Protein AF-A0A0G3H142-F1 (afdb_monomer)

Solvent-accessible surface area (backbone atoms only — not comparable to full-atom values): 9749 Å² total; per-residue (Å²): 135,82,91,84,89,81,92,88,82,90,83,86,80,77,88,80,78,84,86,76,87,74,94,77,82,82,79,87,80,81,78,83,74,93,66,77,82,70,88,77,85,69,77,52,71,67,57,43,51,30,54,73,73,66,70,48,54,71,72,56,42,36,54,49,53,58,46,43,77,77,31,69,67,58,41,51,51,44,53,50,52,50,51,51,52,49,53,52,50,62,68,51,55,83,74,68,78,78,58,69,68,58,52,52,50,58,54,46,52,71,71,66,53,70,83,67,78,50,82,78,60,74,66,63,71,66,89,43,74,64,51,48,51,52,52,50,54,52,49,54,51,52,59,65,74,69,92

pLDDT: mean 73.55, std 19.6, range [39.25, 97.5]

Organism: NCBI:txid571915

Foldseek 3Di:
DDDDDDDDDDDDDDDDDPDDPDPDDDDPPPDDDPDDPPPPDEDDLVLLVCLLVVNDDLVSVVVNVVRVVVDVVSVVSNVVVNVVVVVVCVVCVVPDDDDVVVVVVVVVVVVPDDPDQPPVNVPPDPPDPVVVVVVVVVVVVVVSSPD

Sequence (147 aa):
MTDHSSIDPMGGNRRVQPAGRNITAFIQISATTNRVFASTDHLHPEAVAAFVDNELSDIATHRAQVHLVHCPECRQEVERQRRAAELLRKSCAAEVKVAPEFMQRLMGIAHSCPDGPCAEESFRQPETFLDKIDLIARAVRRGHHGK

Radius of gyration: 32.89 Å; Cα contacts (8 Å, |Δi|>4): 31; chains: 1; bounding box: 72×111×41 Å

Secondary structure (DSSP, 8-state):
--------------------------------------TTS---HHHHHHHHHT-S-HHHHHHHHHHHHH-HHHHHHHHHHHHHHHHHHHHHTTT-PPPHHHHHHHHHHHHHS--PPPTTGGG---SSHHHHHHHHHHHHHHHHH--

Nearest PDB structures (foldseek):
  8z6g-assembly3_E  TM=5.403E-01  e=1.810E+00  Pseudomonas aeruginosa

Mean predicted aligned error: 19.17 Å

Structure (mmCIF, N/CA/C/O backbone):
data_AF-A0A0G3H142-F1
#
_entry.id   AF-A0A0G3H142-F1
#
loop_
_atom_site.group_PDB
_atom_site.id
_atom_site.type_symbol
_atom_site.label_atom_id
_atom_site.label_alt_id
_atom_site.label_comp_id
_atom_site.label_asym_id
_atom_site.label_entity_id
_atom_site.label_seq_id
_atom_site.pdbx_PDB_ins_code
_atom_site.Cartn_x
_atom_site.Cartn_y
_atom_site.Cartn_z
_atom_site.occupancy
_atom_site.B_iso_or_equiv
_atom_site.auth_seq_id
_atom_site.auth_comp_id
_atom_site.auth_asym_id
_atom_site.auth_atom_id
_atom_site.pdbx_PDB_model_num
ATOM 1 N N . MET A 1 1 ? -51.438 -76.298 11.328 1.00 39.84 1 MET A N 1
ATOM 2 C CA . MET A 1 1 ? -50.644 -77.245 12.134 1.00 39.84 1 MET A CA 1
ATOM 3 C C . MET A 1 1 ? -49.446 -76.474 12.675 1.00 39.84 1 MET A C 1
ATOM 5 O O . MET A 1 1 ? -48.647 -76.046 11.857 1.00 39.84 1 MET A O 1
ATOM 9 N N . THR A 1 2 ? -49.446 -76.241 14.000 1.00 43.94 2 THR A N 1
ATOM 10 C CA . THR A 1 2 ? -48.325 -75.888 14.919 1.00 43.94 2 THR A CA 1
ATOM 11 C C . THR A 1 2 ? -47.464 -74.659 14.566 1.00 43.94 2 THR A C 1
ATOM 13 O O . THR A 1 2 ? -46.717 -74.700 13.598 1.00 43.94 2 THR A O 1
ATOM 16 N N . ASP A 1 3 ? -47.621 -73.490 15.201 1.00 40.69 3 ASP A N 1
ATOM 17 C CA . ASP A 1 3 ? -47.155 -73.074 16.554 1.00 40.69 3 ASP A CA 1
ATOM 18 C C . ASP A 1 3 ? -45.688 -73.414 16.899 1.00 40.69 3 ASP A C 1
ATOM 20 O O . ASP A 1 3 ? -45.355 -74.588 17.036 1.00 40.69 3 ASP A O 1
ATOM 24 N N . HIS A 1 4 ? -44.835 -72.380 17.058 1.00 51.78 4 HIS A N 1
ATOM 25 C CA . HIS A 1 4 ? -44.123 -72.025 18.310 1.00 51.78 4 HIS A CA 1
ATOM 26 C C . HIS A 1 4 ? -43.078 -70.884 18.140 1.00 51.78 4 HIS A C 1
ATOM 28 O O . HIS A 1 4 ? -42.003 -71.056 17.576 1.00 51.78 4 HIS A O 1
ATOM 34 N N . SER A 1 5 ? -43.456 -69.705 18.648 1.00 48.06 5 SER A N 1
ATOM 35 C CA . SER A 1 5 ? -42.742 -68.757 19.542 1.00 48.06 5 SER A CA 1
ATOM 36 C C . SER A 1 5 ? -41.277 -68.978 19.994 1.00 48.06 5 SER A C 1
ATOM 38 O O . SER A 1 5 ? -40.941 -70.080 20.422 1.00 48.06 5 SER A O 1
ATOM 40 N N . SER A 1 6 ? -40.504 -67.865 20.058 1.00 46.53 6 SER A N 1
ATOM 41 C CA . SER A 1 6 ? -39.664 -67.338 21.192 1.00 46.53 6 SER A CA 1
ATOM 42 C C . SER A 1 6 ? -38.469 -66.494 20.661 1.00 46.53 6 SER A C 1
ATOM 44 O O . SER A 1 6 ? -37.696 -67.016 19.869 1.00 46.53 6 SER A O 1
ATOM 46 N N . ILE A 1 7 ? -38.325 -65.163 20.860 1.00 47.66 7 ILE A N 1
ATOM 47 C CA . ILE A 1 7 ? -38.031 -64.369 22.094 1.00 47.66 7 ILE A CA 1
ATOM 48 C C . ILE A 1 7 ? -36.731 -64.898 22.748 1.00 47.66 7 ILE A C 1
ATOM 50 O O . ILE A 1 7 ? -36.736 -66.046 23.175 1.00 47.66 7 ILE A O 1
ATOM 54 N N . ASP A 1 8 ? -35.548 -64.251 22.766 1.00 49.50 8 ASP A N 1
ATOM 55 C CA . ASP A 1 8 ? -35.076 -62.912 23.228 1.00 49.50 8 ASP A CA 1
ATOM 56 C C . ASP A 1 8 ? -33.509 -62.852 23.013 1.00 49.50 8 ASP A C 1
ATOM 58 O O . ASP A 1 8 ? -32.972 -63.821 22.475 1.00 49.50 8 ASP A O 1
ATOM 62 N N . PRO A 1 9 ? -32.667 -61.925 23.554 1.00 49.31 9 PRO A N 1
ATOM 63 C CA . PRO A 1 9 ? -32.680 -60.454 23.571 1.00 49.31 9 PRO A CA 1
ATOM 64 C C . PRO A 1 9 ? -31.270 -59.791 23.334 1.00 49.31 9 PRO A C 1
ATOM 66 O O . PRO A 1 9 ? -30.230 -60.440 23.316 1.00 49.31 9 PRO A O 1
ATOM 69 N N . MET A 1 10 ? -31.255 -58.452 23.230 1.00 39.25 10 MET A N 1
ATOM 70 C CA . MET A 1 10 ? -30.226 -57.473 23.678 1.00 39.25 10 MET A CA 1
ATOM 71 C C . MET A 1 10 ? -28.721 -57.652 23.353 1.00 39.25 10 MET A C 1
ATOM 73 O O . MET A 1 10 ? -28.011 -58.457 23.945 1.00 39.25 10 MET A O 1
ATOM 77 N N . GLY A 1 11 ? -28.176 -56.692 22.593 1.00 40.62 11 GLY A N 1
ATOM 78 C CA . GLY A 1 11 ? -26.730 -56.456 22.498 1.00 40.62 11 GLY A CA 1
ATOM 79 C C . GLY A 1 11 ? -26.378 -55.166 21.757 1.00 40.62 11 GLY A C 1
ATOM 80 O O . GLY A 1 11 ? -25.935 -55.198 20.615 1.00 40.62 11 GLY A O 1
ATOM 81 N N . GLY A 1 12 ? -26.614 -54.012 22.386 1.00 44.78 12 GLY A N 1
ATOM 82 C CA . GLY A 1 12 ? -26.217 -52.715 21.841 1.00 44.78 12 GLY A CA 1
ATOM 83 C C . GLY A 1 12 ? -24.700 -52.516 21.823 1.00 44.78 12 GLY A C 1
ATOM 84 O O . GLY A 1 12 ? -24.004 -52.935 22.743 1.00 44.78 12 GLY A O 1
ATOM 85 N N . ASN A 1 13 ? -24.187 -51.770 20.839 1.00 50.91 13 ASN A N 1
ATOM 86 C CA . ASN A 1 13 ? -22.959 -51.014 21.066 1.00 50.91 13 ASN A CA 1
ATOM 87 C C . ASN A 1 13 ? -22.915 -49.695 20.284 1.00 50.91 13 ASN A C 1
ATOM 89 O O . ASN A 1 13 ? -22.637 -49.633 19.092 1.00 50.91 13 ASN A O 1
ATOM 93 N N . ARG A 1 14 ? -23.252 -48.645 21.037 1.00 49.41 14 ARG A N 1
ATOM 94 C CA . ARG A 1 14 ? -22.656 -47.306 21.063 1.00 49.41 14 ARG A CA 1
ATOM 95 C C . ARG A 1 14 ? -22.002 -46.800 19.772 1.00 49.41 14 ARG A C 1
ATOM 97 O O . ARG A 1 14 ? -20.834 -47.042 19.489 1.00 49.41 14 ARG A O 1
ATOM 104 N N . ARG A 1 15 ? -22.739 -45.888 19.130 1.00 47.66 15 ARG A N 1
ATOM 105 C CA . ARG A 1 15 ? -22.187 -44.695 18.474 1.00 47.66 15 ARG A CA 1
ATOM 106 C C . ARG A 1 15 ? -21.177 -44.026 19.410 1.00 47.66 15 ARG A C 1
ATOM 108 O O . ARG A 1 15 ? -21.569 -43.452 20.424 1.00 47.66 15 ARG A O 1
ATOM 115 N N . VAL A 1 16 ? -19.904 -44.059 19.041 1.00 52.09 16 VAL A N 1
ATOM 116 C CA . VAL A 1 16 ? -18.895 -43.166 19.610 1.00 52.09 16 VAL A CA 1
ATOM 117 C C . VAL A 1 16 ? -18.790 -41.962 18.682 1.00 52.09 16 VAL A C 1
ATOM 119 O O . VAL A 1 16 ? -18.289 -42.052 17.566 1.00 52.09 16 VAL A O 1
ATOM 122 N N . GLN A 1 17 ? -19.334 -40.840 19.145 1.00 56.56 17 GLN A N 1
ATOM 123 C CA . GLN A 1 17 ? -19.008 -39.511 18.639 1.00 56.56 17 GLN A CA 1
ATOM 124 C C . GLN A 1 17 ? -17.674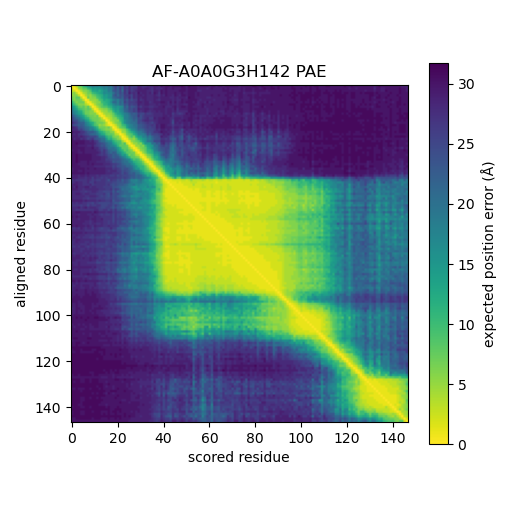 -39.089 19.267 1.00 56.56 17 GLN A C 1
ATOM 126 O O . GLN A 1 17 ? -17.560 -39.169 20.490 1.00 56.56 17 GLN A O 1
ATOM 131 N N . PRO A 1 18 ? -16.715 -38.540 18.511 1.00 47.66 18 PRO A N 1
ATOM 132 C CA . PRO A 1 18 ? -15.783 -37.585 19.078 1.00 47.66 18 PRO A CA 1
ATOM 133 C C . PRO A 1 18 ? -16.320 -36.173 18.830 1.00 47.66 18 PRO A C 1
ATOM 135 O O . PRO A 1 18 ? -16.168 -35.584 17.760 1.00 47.66 18 PRO A O 1
ATOM 138 N N . ALA A 1 19 ? -16.979 -35.649 19.864 1.00 48.94 19 ALA A N 1
ATOM 139 C CA . ALA A 1 19 ? -17.078 -34.221 20.103 1.00 48.94 19 ALA A CA 1
ATOM 140 C C . ALA A 1 19 ? -15.662 -33.669 20.328 1.00 48.94 19 ALA A C 1
ATOM 142 O O . ALA A 1 19 ? -14.904 -34.211 21.130 1.00 48.94 19 ALA A O 1
ATOM 143 N N . GLY A 1 20 ? -15.304 -32.607 19.609 1.00 45.84 20 GLY A N 1
ATOM 144 C CA . GLY A 1 20 ? -13.992 -31.979 19.755 1.00 45.84 20 GLY A CA 1
ATOM 145 C C . GLY A 1 20 ? -13.593 -31.120 18.564 1.00 45.84 20 GLY A C 1
ATOM 146 O O . GLY A 1 20 ? -12.507 -31.289 18.023 1.00 45.84 20 GLY A O 1
ATOM 147 N N . ARG A 1 21 ? -14.459 -30.200 18.119 1.00 49.72 21 ARG A N 1
ATOM 148 C CA . ARG A 1 21 ? -14.017 -29.122 17.222 1.00 49.72 21 ARG A CA 1
ATOM 149 C C . ARG A 1 21 ? -13.279 -28.092 18.069 1.00 49.72 21 ARG A C 1
ATOM 151 O O . ARG A 1 21 ? -13.892 -27.186 18.621 1.00 49.72 21 ARG A O 1
ATOM 158 N N . ASN A 1 22 ? -11.977 -28.303 18.228 1.00 46.00 22 ASN A N 1
ATOM 159 C CA . ASN A 1 22 ? -11.100 -27.364 18.904 1.00 46.00 22 ASN A CA 1
ATOM 160 C C . ASN A 1 22 ? -10.949 -26.100 18.038 1.00 46.00 22 ASN A C 1
ATOM 162 O O . ASN A 1 22 ? -10.530 -26.169 16.883 1.00 46.00 22 ASN A O 1
ATOM 166 N N . ILE A 1 23 ? -11.350 -24.957 18.591 1.00 53.28 23 ILE A N 1
ATOM 167 C CA . ILE A 1 23 ? -11.309 -23.632 17.966 1.00 53.28 23 ILE A CA 1
ATOM 168 C C . ILE A 1 23 ? -9.908 -23.051 18.198 1.00 53.28 23 ILE A C 1
ATOM 170 O O . ILE A 1 23 ? -9.733 -22.114 18.964 1.00 53.28 23 ILE A O 1
ATOM 174 N N . THR A 1 24 ? -8.884 -23.650 17.591 1.00 44.31 24 THR A N 1
ATOM 175 C CA . THR A 1 24 ? -7.514 -23.103 17.559 1.00 44.31 24 THR A CA 1
ATOM 176 C C . THR A 1 24 ? -6.764 -23.667 16.357 1.00 44.31 24 THR A C 1
ATOM 178 O O . THR A 1 24 ? -6.016 -24.630 16.454 1.00 44.31 24 THR A O 1
ATOM 181 N N . ALA A 1 25 ? -6.991 -23.065 15.194 1.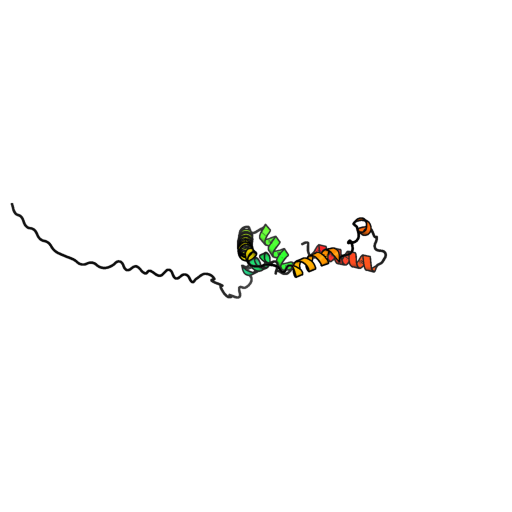00 43.31 25 ALA A N 1
ATOM 182 C CA . ALA A 1 25 ? -6.056 -23.105 14.069 1.00 43.31 25 ALA A CA 1
ATOM 183 C C . ALA A 1 25 ? -6.395 -21.961 13.101 1.00 43.31 25 ALA A C 1
ATOM 185 O O . ALA A 1 25 ? -6.640 -22.162 11.916 1.00 43.31 25 ALA A O 1
ATOM 186 N N . PHE A 1 26 ? -6.486 -20.746 13.639 1.00 48.91 26 PHE A N 1
ATOM 187 C CA . PHE A 1 26 ? -6.427 -19.526 12.846 1.00 48.91 26 PHE A CA 1
ATOM 188 C C . PHE A 1 26 ? -4.967 -19.075 12.913 1.00 48.91 26 PHE A C 1
ATOM 190 O O . PHE A 1 26 ? -4.439 -18.943 14.013 1.00 48.91 26 PHE A O 1
ATOM 197 N N . ILE A 1 27 ? -4.348 -18.851 11.752 1.00 48.62 27 ILE A N 1
ATOM 198 C CA . ILE A 1 27 ? -2.940 -18.467 11.542 1.00 48.62 27 ILE A CA 1
ATOM 199 C C . ILE A 1 27 ? -1.970 -19.664 11.412 1.00 48.62 27 ILE A C 1
ATOM 201 O O . ILE A 1 27 ? -1.174 -19.965 12.297 1.00 48.62 27 ILE A O 1
ATOM 205 N N . GLN A 1 28 ? -1.968 -20.316 10.243 1.00 43.81 28 GLN A N 1
ATOM 206 C CA . GLN A 1 28 ? -0.750 -20.963 9.737 1.00 43.81 28 GLN A CA 1
ATOM 207 C C . GLN A 1 28 ? 0.123 -19.888 9.072 1.00 43.81 28 GLN A C 1
ATOM 209 O O . GLN A 1 28 ? 0.009 -19.641 7.876 1.00 43.81 28 GLN A O 1
ATOM 214 N N . ILE A 1 29 ? 0.995 -19.241 9.852 1.00 51.91 29 ILE A N 1
ATOM 215 C CA . ILE A 1 29 ? 2.174 -18.552 9.307 1.00 51.91 29 ILE A CA 1
ATOM 216 C C . ILE A 1 29 ? 3.158 -19.655 8.910 1.00 51.91 29 ILE A C 1
ATOM 218 O O . ILE A 1 29 ? 3.772 -20.300 9.759 1.00 51.91 29 ILE A O 1
ATOM 222 N N . SER A 1 30 ? 3.248 -19.941 7.613 1.00 53.31 30 SER A N 1
ATOM 223 C CA . SER A 1 30 ? 4.231 -20.877 7.071 1.00 53.31 30 SER A CA 1
ATOM 224 C C . SER A 1 30 ? 5.592 -20.189 6.986 1.00 53.31 30 SER A C 1
ATOM 226 O O . SER A 1 30 ? 5.848 -19.404 6.079 1.00 53.31 30 SER A O 1
ATOM 228 N N . ALA A 1 31 ? 6.467 -20.491 7.944 1.00 54.03 31 ALA A N 1
ATOM 229 C CA . ALA A 1 31 ? 7.852 -20.048 7.938 1.00 54.03 31 ALA A CA 1
ATOM 230 C C . ALA A 1 31 ? 8.680 -20.774 6.857 1.00 54.03 31 ALA A C 1
ATOM 232 O O . ALA A 1 31 ? 8.732 -22.001 6.800 1.00 54.03 31 ALA A O 1
ATOM 233 N N . THR A 1 32 ? 9.348 -19.959 6.038 1.00 57.94 32 THR A N 1
ATOM 234 C CA . THR A 1 32 ? 10.677 -20.149 5.430 1.00 57.94 32 THR A CA 1
ATOM 235 C C . THR A 1 32 ? 11.001 -21.484 4.748 1.00 57.94 32 THR A C 1
ATOM 237 O O . THR A 1 32 ? 11.544 -22.409 5.349 1.00 57.94 32 THR A O 1
ATOM 240 N N . THR A 1 33 ? 10.906 -21.483 3.419 1.00 44.72 33 THR A N 1
ATOM 241 C CA . THR A 1 33 ? 11.916 -22.144 2.580 1.00 44.72 33 THR A CA 1
ATOM 242 C C . THR A 1 33 ? 12.572 -21.062 1.742 1.00 44.72 33 THR A C 1
ATOM 244 O O . THR A 1 33 ? 11.854 -20.335 1.058 1.00 44.72 33 THR A O 1
ATOM 247 N N . ASN A 1 34 ? 13.901 -20.941 1.805 1.00 52.28 34 ASN A N 1
ATOM 248 C CA . ASN A 1 34 ? 14.690 -20.135 0.875 1.00 52.28 34 ASN A CA 1
ATOM 249 C C . ASN A 1 34 ? 14.446 -20.678 -0.539 1.00 52.28 34 ASN A C 1
ATOM 251 O O . ASN A 1 34 ? 15.092 -21.630 -0.980 1.00 52.28 34 ASN A O 1
ATOM 255 N N . ARG A 1 35 ? 13.418 -20.148 -1.201 1.00 54.34 35 ARG A N 1
ATOM 256 C CA . ARG A 1 35 ? 13.089 -20.498 -2.570 1.00 54.34 35 ARG A CA 1
ATOM 257 C C . ARG A 1 35 ? 13.901 -19.578 -3.447 1.00 54.34 35 ARG A C 1
ATOM 259 O O . ARG A 1 35 ? 13.643 -18.380 -3.524 1.00 54.34 35 ARG A O 1
ATOM 266 N N . VAL A 1 36 ? 14.884 -20.179 -4.106 1.00 48.72 36 VAL A N 1
ATOM 267 C CA . VAL A 1 36 ? 15.459 -19.656 -5.340 1.00 48.72 36 VAL A CA 1
ATOM 268 C C . VAL A 1 36 ? 14.311 -19.086 -6.175 1.00 48.72 36 VAL A C 1
ATOM 270 O O . VAL A 1 36 ? 13.327 -19.785 -6.422 1.00 48.72 36 VAL A O 1
ATOM 273 N N . PHE A 1 37 ? 14.415 -17.801 -6.517 1.00 42.94 37 PHE A N 1
ATOM 274 C CA . PHE A 1 37 ? 13.427 -17.040 -7.274 1.00 42.94 37 PHE A CA 1
ATOM 275 C C . PHE A 1 37 ? 13.052 -17.779 -8.569 1.00 42.94 37 PHE A C 1
ATOM 277 O O . PHE A 1 37 ? 13.716 -17.629 -9.593 1.00 42.94 37 PHE A O 1
ATOM 284 N N . ALA A 1 38 ? 11.967 -18.553 -8.546 1.00 49.31 38 ALA A N 1
ATOM 285 C CA . ALA A 1 38 ? 11.304 -19.013 -9.757 1.00 49.31 38 ALA A CA 1
ATOM 286 C C . ALA A 1 38 ? 10.491 -17.829 -10.292 1.00 49.31 38 ALA A C 1
ATOM 288 O O . ALA A 1 38 ? 9.331 -17.626 -9.950 1.00 49.31 38 ALA A O 1
ATOM 289 N N . SER A 1 39 ? 11.166 -16.978 -11.059 1.00 53.69 39 SER A N 1
ATOM 290 C CA . SER A 1 39 ? 10.683 -15.693 -11.567 1.00 53.69 39 SER A CA 1
ATOM 291 C C . SER A 1 39 ? 9.577 -15.794 -12.639 1.00 53.69 39 SER A C 1
ATOM 293 O O . SER A 1 39 ? 9.450 -14.863 -13.434 1.00 53.69 39 SER A O 1
ATOM 295 N N . THR A 1 40 ? 8.798 -16.879 -12.726 1.00 53.53 40 THR A N 1
ATOM 296 C CA . THR A 1 40 ? 7.958 -17.117 -13.918 1.00 53.53 40 THR A CA 1
ATOM 297 C C . THR A 1 40 ? 6.475 -17.381 -13.715 1.00 53.53 40 THR A C 1
ATOM 299 O O . THR A 1 40 ? 5.770 -17.187 -14.694 1.00 53.53 40 THR A O 1
ATOM 302 N N . ASP A 1 41 ? 5.962 -17.694 -12.521 1.00 74.38 41 ASP A N 1
ATOM 303 C CA . ASP A 1 41 ? 4.511 -17.946 -12.404 1.00 74.38 41 ASP A CA 1
ATOM 304 C C . ASP A 1 41 ? 3.759 -16.819 -11.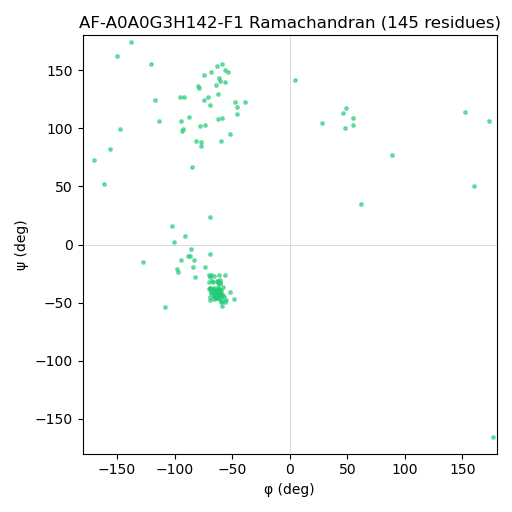676 1.00 74.38 41 ASP A C 1
ATOM 306 O O . ASP A 1 41 ? 2.862 -16.218 -12.263 1.00 74.38 41 ASP A O 1
ATOM 310 N N . HIS A 1 42 ? 4.155 -16.420 -10.458 1.00 89.44 42 HIS A N 1
ATOM 311 C CA . HIS A 1 42 ? 3.413 -15.418 -9.669 1.00 89.44 42 HIS A CA 1
ATOM 312 C C . HIS A 1 42 ? 4.308 -14.596 -8.734 1.00 89.44 42 HIS A C 1
ATOM 314 O O . HIS A 1 42 ? 5.428 -14.993 -8.404 1.00 89.44 42 HIS A O 1
ATOM 320 N N . LEU A 1 43 ? 3.801 -13.451 -8.262 1.00 90.75 43 LEU A N 1
ATOM 321 C CA . LEU A 1 43 ? 4.413 -12.715 -7.152 1.00 90.75 43 LEU A CA 1
ATOM 322 C C . LEU A 1 43 ? 4.448 -13.579 -5.884 1.00 90.75 43 LEU A C 1
ATOM 324 O O . LEU A 1 43 ? 3.489 -14.278 -5.561 1.00 90.75 43 LEU A O 1
ATOM 328 N N . HIS A 1 44 ? 5.549 -13.490 -5.134 1.00 90.56 44 HIS A N 1
ATOM 329 C CA . HIS A 1 44 ? 5.644 -14.122 -3.820 1.00 90.56 44 HIS A CA 1
ATOM 330 C C . HIS A 1 44 ? 4.578 -13.537 -2.873 1.00 90.56 44 HIS A C 1
ATOM 332 O O . HIS A 1 44 ? 4.366 -12.324 -2.924 1.00 90.56 44 HIS A O 1
ATOM 338 N N . PRO A 1 45 ? 3.954 -14.322 -1.972 1.00 89.94 45 PRO A N 1
ATOM 339 C CA . PRO A 1 45 ? 2.946 -13.808 -1.039 1.00 89.94 45 PRO A CA 1
ATOM 340 C C . PRO A 1 45 ? 3.414 -12.582 -0.246 1.00 89.94 45 PRO A C 1
ATOM 342 O O . PRO A 1 45 ? 2.681 -11.605 -0.146 1.00 89.94 45 PRO A O 1
ATOM 345 N N . GLU A 1 46 ? 4.671 -12.586 0.208 1.00 92.62 46 GLU A N 1
ATOM 346 C CA . GLU A 1 46 ? 5.260 -11.430 0.905 1.00 92.62 46 GLU A CA 1
ATOM 347 C C . GLU A 1 46 ? 5.463 -10.213 0.001 1.00 92.62 46 GLU A C 1
ATOM 349 O O . GLU A 1 46 ? 5.337 -9.080 0.449 1.00 92.62 46 GLU A O 1
ATOM 354 N N . ALA A 1 47 ? 5.735 -10.423 -1.290 1.00 94.38 47 ALA A N 1
ATOM 355 C CA . ALA A 1 47 ? 5.792 -9.319 -2.242 1.00 94.38 47 ALA A CA 1
ATOM 356 C C . ALA A 1 47 ? 4.396 -8.734 -2.491 1.00 94.38 47 ALA A C 1
ATOM 358 O O . ALA A 1 47 ? 4.276 -7.533 -2.713 1.00 94.38 47 ALA A O 1
ATOM 359 N N . VAL A 1 48 ? 3.343 -9.558 -2.434 1.00 95.06 48 VAL A N 1
ATOM 360 C CA . VAL A 1 48 ? 1.962 -9.072 -2.510 1.00 95.06 48 VAL A CA 1
ATOM 361 C C . VAL A 1 48 ? 1.588 -8.283 -1.256 1.00 95.06 48 VAL A C 1
ATOM 363 O O . VAL A 1 48 ? 1.057 -7.185 -1.400 1.00 95.06 48 VAL A O 1
ATOM 366 N N . ALA A 1 49 ? 1.916 -8.784 -0.062 1.00 95.56 49 ALA A N 1
ATOM 367 C CA . ALA A 1 49 ? 1.681 -8.072 1.196 1.00 95.56 49 ALA A CA 1
ATOM 368 C C . ALA A 1 49 ? 2.397 -6.714 1.211 1.00 95.56 49 ALA A C 1
ATOM 370 O O . ALA A 1 49 ? 1.753 -5.673 1.314 1.00 95.56 49 ALA A O 1
ATOM 371 N N . ALA A 1 50 ? 3.704 -6.707 0.934 1.00 96.19 50 ALA A N 1
ATOM 372 C CA . ALA A 1 50 ? 4.484 -5.476 0.849 1.00 96.19 50 ALA A CA 1
ATOM 373 C C . ALA A 1 50 ? 3.973 -4.521 -0.246 1.00 96.19 50 ALA A C 1
ATOM 375 O O . ALA A 1 50 ? 4.030 -3.305 -0.083 1.00 96.19 50 ALA A O 1
ATOM 376 N N . PHE A 1 51 ? 3.450 -5.032 -1.367 1.00 96.62 51 PHE A N 1
ATOM 377 C CA . PHE A 1 51 ? 2.828 -4.188 -2.392 1.00 96.62 51 PHE A CA 1
ATOM 378 C C . PHE A 1 51 ? 1.521 -3.550 -1.902 1.00 96.62 51 PHE A C 1
ATOM 380 O O . PHE A 1 51 ? 1.266 -2.381 -2.179 1.00 96.62 51 PHE A O 1
ATOM 387 N N . VAL A 1 52 ? 0.684 -4.304 -1.184 1.00 96.75 52 VAL A N 1
ATOM 388 C CA . VAL A 1 52 ? -0.586 -3.815 -0.620 1.00 96.75 52 VAL A CA 1
ATOM 389 C C . VAL A 1 52 ? -0.345 -2.748 0.448 1.00 96.75 52 VAL A C 1
ATOM 391 O O . VAL A 1 52 ? -1.087 -1.763 0.487 1.00 96.75 52 VAL A O 1
ATOM 394 N N . ASP A 1 53 ? 0.706 -2.916 1.246 1.00 95.38 53 ASP A N 1
ATOM 395 C CA . ASP A 1 53 ? 1.087 -2.000 2.324 1.00 95.38 53 ASP A CA 1
ATOM 396 C C . ASP A 1 53 ? 1.974 -0.828 1.850 1.00 95.38 53 ASP A C 1
ATOM 398 O O . ASP A 1 53 ? 2.217 0.111 2.604 1.00 95.38 53 ASP A O 1
ATOM 402 N N . ASN A 1 54 ? 2.362 -0.802 0.567 1.00 96.31 54 ASN A N 1
ATOM 403 C CA . ASN A 1 54 ? 3.275 0.178 -0.046 1.00 96.31 54 ASN A CA 1
ATOM 404 C C . ASN A 1 54 ? 4.694 0.184 0.558 1.00 96.31 54 ASN A C 1
ATOM 406 O O . ASN A 1 54 ? 5.343 1.225 0.632 1.00 96.31 54 ASN A O 1
ATOM 410 N N . GLU A 1 55 ? 5.194 -0.983 0.956 1.00 97.50 55 GLU A N 1
ATOM 411 C CA . GLU A 1 55 ? 6.518 -1.169 1.567 1.00 97.50 55 GLU A CA 1
ATOM 412 C C . GLU A 1 55 ? 7.582 -1.690 0.583 1.00 97.50 55 GLU A C 1
ATOM 414 O O . GLU A 1 55 ? 8.734 -1.930 0.948 1.00 97.50 55 GLU A O 1
ATOM 419 N N . LEU A 1 56 ? 7.222 -1.874 -0.689 1.00 95.44 56 LEU A N 1
ATOM 420 C CA . LEU A 1 56 ? 8.181 -2.223 -1.735 1.00 95.44 56 LEU A CA 1
ATOM 421 C C . LEU A 1 56 ? 9.042 -1.020 -2.141 1.00 95.44 56 LEU A C 1
ATOM 423 O O . LEU A 1 56 ? 8.571 0.113 -2.217 1.00 95.44 56 LEU A O 1
ATOM 427 N N . SER A 1 57 ? 10.304 -1.283 -2.495 1.00 96.00 57 SER A N 1
ATOM 428 C CA . SER A 1 57 ? 11.151 -0.279 -3.151 1.00 96.00 57 SER A CA 1
ATOM 429 C C . SER A 1 57 ? 10.580 0.114 -4.516 1.00 96.00 57 SER A C 1
ATOM 431 O O . SER A 1 57 ? 9.931 -0.703 -5.166 1.00 96.00 57 SER A O 1
ATOM 433 N N . ASP A 1 58 ? 10.874 1.322 -5.004 1.00 94.25 58 ASP A N 1
ATOM 434 C CA . ASP A 1 58 ? 10.345 1.844 -6.278 1.00 94.25 58 ASP A CA 1
ATOM 435 C C . ASP A 1 58 ? 10.477 0.852 -7.445 1.00 94.25 58 ASP A C 1
ATOM 437 O O . ASP A 1 58 ? 9.521 0.573 -8.168 1.00 94.25 58 ASP A O 1
ATOM 441 N N . ILE A 1 59 ? 11.660 0.248 -7.591 1.00 92.50 59 ILE A N 1
ATOM 442 C CA . ILE A 1 59 ? 11.948 -0.723 -8.655 1.00 92.50 59 ILE A CA 1
ATOM 443 C C . ILE A 1 59 ? 11.108 -1.998 -8.479 1.00 92.50 59 ILE A C 1
ATOM 445 O O . ILE A 1 59 ? 10.634 -2.575 -9.461 1.00 92.50 59 ILE A O 1
ATOM 449 N N . ALA A 1 60 ? 10.921 -2.463 -7.241 1.00 92.44 60 ALA A N 1
ATOM 450 C CA . ALA A 1 60 ? 10.096 -3.633 -6.952 1.00 92.44 60 ALA A CA 1
ATOM 451 C C . ALA A 1 60 ? 8.605 -3.338 -7.184 1.00 92.44 60 ALA A C 1
ATOM 453 O O . ALA A 1 60 ? 7.906 -4.172 -7.762 1.00 92.44 60 ALA A O 1
ATOM 454 N N . THR A 1 61 ? 8.151 -2.137 -6.828 1.00 97.44 61 THR A N 1
ATOM 455 C CA . THR A 1 61 ? 6.800 -1.637 -7.093 1.00 97.44 61 THR A CA 1
ATOM 456 C C . THR A 1 61 ? 6.510 -1.598 -8.589 1.00 97.44 61 THR A C 1
ATOM 458 O O . THR A 1 61 ? 5.505 -2.164 -9.015 1.00 97.44 61 THR A O 1
ATOM 461 N N . HIS A 1 62 ? 7.403 -1.029 -9.405 1.00 95.69 62 HIS A N 1
ATOM 462 C CA . HIS A 1 62 ? 7.247 -1.012 -10.863 1.00 95.69 62 HIS A CA 1
ATOM 463 C C . HIS A 1 62 ? 7.094 -2.429 -11.438 1.00 95.69 62 HIS A C 1
ATOM 465 O O . HIS A 1 62 ? 6.152 -2.729 -12.174 1.00 95.69 62 HIS A O 1
ATOM 471 N N . ARG A 1 63 ? 7.983 -3.350 -11.045 1.00 94.38 63 ARG A N 1
ATOM 472 C CA . ARG A 1 63 ? 7.926 -4.751 -11.492 1.00 94.38 63 ARG A CA 1
ATOM 473 C C . ARG A 1 63 ? 6.627 -5.440 -11.073 1.00 94.38 63 ARG A C 1
ATOM 475 O O . ARG A 1 63 ? 6.060 -6.187 -11.870 1.00 94.38 63 ARG A O 1
ATOM 482 N N . ALA A 1 64 ? 6.150 -5.184 -9.856 1.00 94.88 64 ALA A N 1
ATOM 483 C CA . ALA A 1 64 ? 4.874 -5.701 -9.378 1.00 94.88 64 ALA A CA 1
ATOM 484 C C . ALA A 1 64 ? 3.706 -5.150 -10.208 1.00 94.88 64 ALA A C 1
ATOM 486 O O . ALA A 1 64 ? 2.878 -5.930 -10.668 1.00 94.88 64 ALA A O 1
ATOM 487 N N . GLN A 1 65 ? 3.672 -3.844 -10.492 1.00 95.94 65 GLN A N 1
ATOM 488 C CA . GLN A 1 65 ? 2.636 -3.236 -11.336 1.00 95.94 65 GLN A CA 1
ATOM 489 C C . GLN A 1 65 ? 2.597 -3.858 -12.734 1.00 95.94 65 GLN A C 1
ATOM 491 O O . GLN A 1 65 ? 1.532 -4.276 -13.190 1.00 95.94 65 GLN A O 1
ATOM 496 N N . VAL A 1 66 ? 3.757 -3.990 -13.387 1.00 94.88 66 VAL A N 1
ATOM 497 C CA . VAL A 1 66 ? 3.860 -4.652 -14.695 1.00 94.88 66 VAL A CA 1
ATOM 498 C C . VAL A 1 66 ? 3.346 -6.090 -14.611 1.00 94.88 66 VAL A C 1
ATOM 500 O O . VAL A 1 66 ? 2.572 -6.509 -15.468 1.00 94.88 66 VAL A O 1
ATOM 503 N N . HIS A 1 67 ? 3.699 -6.844 -13.569 1.00 93.38 67 HIS A N 1
ATOM 504 C CA . HIS A 1 67 ? 3.197 -8.207 -13.391 1.00 93.38 67 HIS A CA 1
ATOM 505 C C . HIS A 1 67 ? 1.669 -8.250 -13.222 1.00 93.38 67 HIS A C 1
ATOM 507 O O . HIS A 1 67 ? 1.004 -9.061 -13.864 1.00 93.38 67 HIS A O 1
ATOM 513 N N . LEU A 1 68 ? 1.087 -7.348 -12.427 1.00 94.00 68 LEU A N 1
ATOM 514 C CA . LEU A 1 68 ? -0.360 -7.297 -12.188 1.00 94.00 68 LEU A CA 1
ATOM 515 C C . LEU A 1 68 ? -1.164 -7.026 -13.461 1.00 94.00 68 LEU A C 1
ATOM 517 O O . LEU A 1 68 ? -2.281 -7.531 -13.585 1.00 94.00 68 LEU A O 1
ATOM 521 N N . VAL A 1 69 ? -0.609 -6.275 -14.420 1.00 94.44 69 VAL A N 1
ATOM 522 C CA . VAL A 1 69 ? -1.235 -6.062 -15.737 1.00 94.44 69 VAL A CA 1
ATOM 523 C C . VAL A 1 69 ? -1.440 -7.389 -16.471 1.00 94.44 69 VAL A C 1
ATOM 525 O O . VAL A 1 69 ? -2.499 -7.585 -17.063 1.00 94.44 69 VAL A O 1
ATOM 528 N N . HIS A 1 70 ? -0.479 -8.307 -16.372 1.00 91.31 70 HIS A N 1
ATOM 529 C CA . HIS A 1 70 ? -0.450 -9.553 -17.139 1.00 91.31 70 HIS A CA 1
ATOM 530 C C . HIS A 1 70 ? -0.991 -10.766 -16.365 1.00 91.31 70 HIS A C 1
ATOM 532 O O . HIS A 1 70 ? -1.402 -11.742 -16.984 1.00 91.31 70 HIS A O 1
ATOM 538 N N . CYS A 1 71 ? -1.029 -10.711 -15.029 1.00 92.44 71 CYS A N 1
ATOM 539 C CA . CYS A 1 71 ? -1.453 -11.822 -14.179 1.00 92.44 71 CYS A CA 1
ATOM 540 C C . CYS A 1 71 ? -2.763 -11.506 -13.421 1.00 92.44 71 CYS A C 1
ATOM 542 O O . CYS A 1 71 ? -2.750 -10.733 -12.453 1.00 92.44 71 CYS A O 1
ATOM 544 N N . PRO A 1 72 ? -3.911 -12.100 -13.809 1.00 90.62 72 PRO A N 1
ATOM 545 C CA . PRO A 1 72 ? -5.184 -11.885 -13.116 1.00 90.62 72 PRO A CA 1
ATOM 546 C C . PRO A 1 72 ? -5.219 -12.504 -11.710 1.00 90.62 72 PRO A C 1
ATOM 548 O O . PRO A 1 72 ? -5.901 -11.979 -10.831 1.00 90.62 72 PRO A O 1
ATOM 551 N N . GLU A 1 73 ? -4.467 -13.577 -11.466 1.00 91.44 73 GLU A N 1
ATOM 552 C CA . GLU A 1 73 ? -4.431 -14.274 -10.173 1.00 91.44 73 GLU A CA 1
ATOM 553 C C . GLU A 1 73 ? -3.763 -13.419 -9.093 1.00 91.44 73 GLU A C 1
ATOM 555 O O . GLU A 1 73 ? -4.342 -13.186 -8.032 1.00 91.44 73 GLU A O 1
ATOM 560 N N . CYS A 1 74 ? -2.601 -12.832 -9.396 1.00 94.38 74 CYS A N 1
ATOM 561 C CA . CYS A 1 74 ? -1.953 -11.890 -8.484 1.00 94.38 74 CYS A CA 1
ATOM 562 C C . CYS A 1 74 ? -2.798 -10.633 -8.254 1.00 94.38 74 CYS A C 1
ATOM 564 O O . CYS A 1 74 ? -2.789 -10.077 -7.158 1.00 94.38 74 CYS A O 1
ATOM 566 N N . ARG A 1 75 ? -3.580 -10.204 -9.251 1.00 95.50 75 ARG A N 1
ATOM 567 C CA . ARG A 1 75 ? -4.529 -9.098 -9.081 1.00 95.50 75 ARG A CA 1
ATOM 568 C C . ARG A 1 75 ? -5.647 -9.456 -8.105 1.00 95.50 75 ARG A C 1
ATOM 570 O O . ARG A 1 75 ? -5.970 -8.655 -7.234 1.00 95.50 75 ARG A O 1
ATOM 577 N N . GLN A 1 76 ? -6.210 -10.658 -8.215 1.00 95.25 76 GLN A N 1
ATOM 578 C CA . GLN A 1 76 ? -7.218 -11.144 -7.274 1.00 95.25 76 GLN A CA 1
ATOM 579 C C . GLN A 1 76 ? -6.661 -11.230 -5.848 1.00 95.25 76 GLN A C 1
ATOM 581 O O . GLN A 1 76 ? -7.351 -10.866 -4.894 1.00 95.25 76 GLN A O 1
ATOM 586 N N . GLU A 1 77 ? -5.416 -11.674 -5.707 1.00 94.44 77 GLU A N 1
ATOM 587 C CA . GLU A 1 77 ? -4.734 -11.797 -4.424 1.00 94.44 77 GLU A CA 1
ATOM 588 C C . GLU A 1 77 ? -4.500 -10.430 -3.755 1.00 94.44 77 GLU A C 1
ATOM 590 O O . GLU A 1 77 ? -4.860 -10.246 -2.591 1.00 94.44 77 GLU A O 1
ATOM 595 N N . VAL A 1 78 ? -4.030 -9.432 -4.514 1.00 96.88 78 VAL A N 1
ATOM 596 C CA . VAL A 1 78 ? -3.934 -8.031 -4.058 1.00 96.88 78 VAL A CA 1
ATOM 597 C C . VAL A 1 78 ? -5.293 -7.513 -3.576 1.00 96.88 78 VAL A C 1
ATOM 599 O O . VAL A 1 78 ? -5.400 -6.960 -2.481 1.00 96.88 78 VAL A O 1
ATOM 602 N N . GLU A 1 79 ? -6.358 -7.724 -4.351 1.00 97.19 79 GLU A N 1
ATOM 603 C CA . GLU A 1 79 ? -7.708 -7.278 -3.983 1.00 97.19 79 GLU A CA 1
ATOM 604 C C . GLU A 1 79 ? -8.268 -8.013 -2.757 1.00 97.19 79 GLU A C 1
ATOM 606 O O . GLU A 1 79 ? -9.029 -7.455 -1.963 1.00 97.19 79 GLU A O 1
ATOM 611 N N . ARG A 1 80 ? -7.906 -9.282 -2.559 1.00 95.88 80 ARG A N 1
ATOM 612 C CA . ARG A 1 80 ? -8.276 -10.042 -1.360 1.00 95.88 80 ARG A CA 1
ATOM 613 C C . ARG A 1 80 ? -7.608 -9.460 -0.115 1.00 95.88 80 ARG A C 1
ATOM 615 O O . ARG A 1 80 ? -8.296 -9.243 0.883 1.00 95.88 80 ARG A O 1
ATOM 622 N N . GLN A 1 81 ? -6.311 -9.178 -0.178 1.00 96.06 81 GLN A N 1
ATOM 623 C CA . GLN A 1 81 ? -5.570 -8.608 0.947 1.00 96.06 81 GLN A CA 1
ATOM 624 C C . GLN A 1 81 ? -6.002 -7.167 1.254 1.00 96.06 81 GLN A C 1
ATOM 626 O O . GLN A 1 81 ? -6.248 -6.847 2.415 1.00 96.06 81 GLN A O 1
ATOM 631 N N . ARG A 1 82 ? -6.233 -6.327 0.234 1.00 95.94 82 ARG A N 1
ATOM 632 C CA . ARG A 1 82 ? -6.800 -4.975 0.413 1.00 95.94 82 ARG A CA 1
ATOM 633 C C . ARG A 1 82 ? -8.150 -4.999 1.118 1.00 95.94 82 ARG A C 1
ATOM 635 O O . ARG A 1 82 ? -8.372 -4.225 2.046 1.00 95.94 82 ARG A O 1
ATOM 642 N N . ARG A 1 83 ? -9.044 -5.909 0.716 1.00 96.25 83 ARG A N 1
ATOM 643 C CA . ARG A 1 83 ? -10.342 -6.089 1.384 1.00 96.25 83 ARG A CA 1
ATOM 644 C C . ARG A 1 83 ? -10.180 -6.531 2.834 1.00 96.25 83 ARG A C 1
ATOM 646 O O . ARG A 1 83 ? -10.887 -6.016 3.692 1.00 96.25 83 ARG A O 1
ATOM 653 N N . ALA A 1 84 ? -9.256 -7.448 3.117 1.00 92.81 84 ALA A N 1
ATOM 654 C CA . ALA A 1 84 ? -8.968 -7.866 4.487 1.00 92.81 84 ALA A CA 1
ATOM 655 C C . ALA A 1 84 ? -8.458 -6.691 5.341 1.00 92.81 84 ALA A C 1
ATOM 657 O O . ALA A 1 84 ? -8.993 -6.451 6.422 1.00 92.81 84 ALA A O 1
ATOM 658 N N . ALA A 1 85 ? -7.503 -5.910 4.827 1.00 90.81 85 ALA A N 1
ATOM 659 C CA . ALA A 1 85 ? -6.989 -4.717 5.498 1.00 90.81 85 ALA A CA 1
ATOM 660 C C . ALA A 1 85 ? -8.097 -3.683 5.761 1.00 90.81 85 ALA A C 1
ATOM 662 O O . ALA A 1 85 ? -8.179 -3.117 6.848 1.00 90.81 85 ALA A O 1
ATOM 663 N N . GLU A 1 86 ? -8.994 -3.471 4.797 1.00 91.94 86 GLU A N 1
ATOM 664 C CA . GLU A 1 86 ? -10.120 -2.550 4.952 1.00 91.94 86 GLU A CA 1
ATOM 665 C C . GLU A 1 86 ? -11.116 -3.006 6.024 1.00 91.94 86 GLU A C 1
ATOM 667 O O . GLU A 1 86 ? -11.590 -2.195 6.819 1.00 91.94 86 GLU A O 1
ATOM 672 N N . LEU A 1 87 ? -11.420 -4.305 6.084 1.00 92.12 87 LEU A N 1
ATOM 673 C CA . LEU A 1 87 ? -12.281 -4.860 7.130 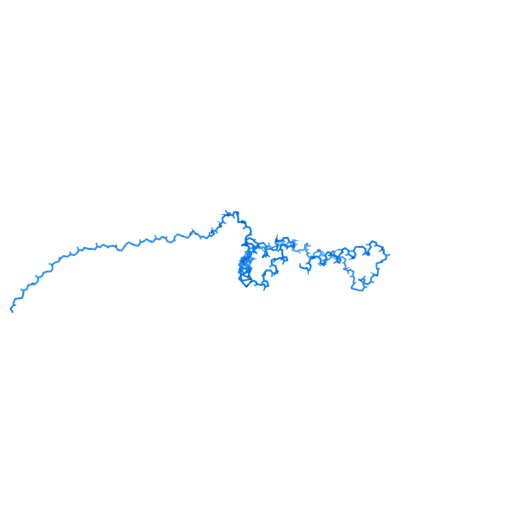1.00 92.12 87 LEU A CA 1
ATOM 674 C C . LEU A 1 87 ? -11.679 -4.641 8.522 1.00 92.12 87 LEU A C 1
ATOM 676 O O . LEU A 1 87 ? -12.398 -4.205 9.418 1.00 92.12 87 LEU A O 1
ATOM 680 N N . LEU A 1 88 ? -10.370 -4.867 8.677 1.00 89.94 88 LEU A N 1
ATOM 681 C CA . LEU A 1 88 ? -9.658 -4.619 9.934 1.00 89.94 88 LEU A CA 1
ATOM 682 C C . LEU A 1 88 ? -9.698 -3.137 10.328 1.00 89.94 88 LEU A C 1
ATOM 684 O O . LEU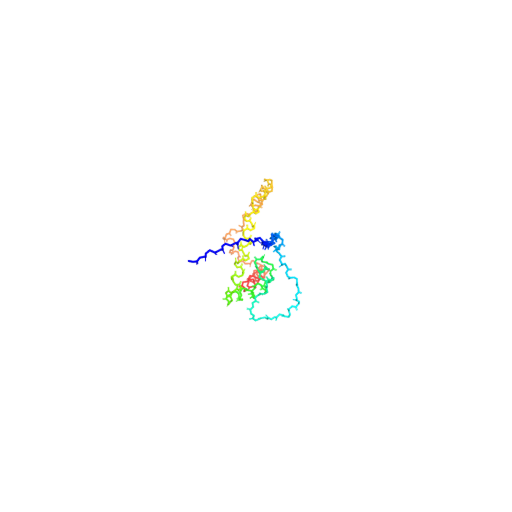 A 1 88 ? -9.997 -2.807 11.476 1.00 89.94 88 LEU A O 1
ATOM 688 N N . ARG A 1 89 ? -9.467 -2.226 9.373 1.00 88.62 89 ARG A N 1
ATOM 689 C CA . ARG A 1 89 ? -9.566 -0.778 9.624 1.00 88.62 89 ARG A CA 1
ATOM 690 C C . ARG A 1 89 ? -10.965 -0.385 10.087 1.00 88.62 89 ARG A C 1
ATOM 692 O O . ARG A 1 89 ? -11.091 0.338 11.070 1.00 88.62 89 ARG A O 1
ATOM 699 N N . LYS A 1 90 ? -12.013 -0.891 9.432 1.00 87.75 90 LYS A N 1
ATOM 700 C CA . LYS A 1 90 ? -13.407 -0.604 9.804 1.00 87.75 90 LYS A CA 1
ATOM 701 C C . LYS A 1 90 ? -13.769 -1.124 11.192 1.00 87.75 90 LYS A C 1
ATOM 703 O O . LYS A 1 90 ? -14.465 -0.421 11.918 1.00 87.75 90 LYS A O 1
ATOM 708 N N . SER A 1 91 ? -13.304 -2.315 11.574 1.00 84.62 91 SER A N 1
ATOM 709 C CA . SER A 1 91 ? -13.563 -2.852 12.915 1.00 84.62 91 SER A CA 1
ATOM 710 C C . SER A 1 91 ? -12.823 -2.083 14.010 1.00 84.62 91 SER A C 1
ATOM 712 O O . SER A 1 91 ? -13.389 -1.858 15.073 1.00 84.62 91 SER A O 1
ATOM 714 N N . CYS A 1 92 ? -11.589 -1.640 13.753 1.00 78.50 92 CYS A N 1
ATOM 715 C CA . CYS A 1 92 ? -10.766 -0.942 14.748 1.00 78.50 92 CYS A CA 1
ATOM 716 C C . CYS A 1 92 ? -11.053 0.569 14.842 1.00 78.50 92 CYS A C 1
ATOM 718 O O . CYS A 1 92 ? -10.740 1.193 15.854 1.00 78.50 92 CYS A O 1
ATOM 720 N N . ALA A 1 93 ? -11.669 1.175 13.820 1.00 67.12 93 ALA A N 1
ATOM 721 C CA . ALA A 1 93 ? -11.939 2.615 13.778 1.00 67.12 93 ALA A CA 1
ATOM 722 C C . ALA A 1 93 ? -12.853 3.118 14.912 1.00 67.12 93 ALA A C 1
ATOM 724 O O . ALA A 1 93 ? -12.761 4.282 15.294 1.00 67.12 93 ALA A O 1
ATOM 725 N N . ALA A 1 94 ? -13.715 2.266 15.475 1.00 63.94 94 ALA A N 1
ATOM 726 C CA . ALA A 1 94 ? -14.604 2.656 16.572 1.00 63.94 94 ALA A CA 1
ATOM 727 C C . ALA A 1 94 ? -13.876 2.832 17.922 1.00 63.94 94 ALA A C 1
ATOM 729 O O . ALA A 1 94 ? -14.399 3.498 18.818 1.00 63.94 94 ALA A O 1
ATOM 730 N N . GLU A 1 95 ? -12.680 2.258 18.078 1.00 67.56 95 GLU A N 1
ATOM 731 C CA . GLU A 1 95 ? -11.961 2.218 19.358 1.00 67.56 95 GLU A CA 1
ATOM 732 C C . GLU A 1 95 ? -10.914 3.333 19.499 1.00 67.56 95 GLU A C 1
ATOM 734 O O . GLU A 1 95 ? -10.591 3.744 20.615 1.00 67.56 95 GLU A O 1
ATOM 739 N N . VAL A 1 96 ? -10.417 3.884 18.388 1.00 76.50 96 VAL A N 1
ATOM 740 C CA . VAL A 1 96 ? -9.353 4.898 18.406 1.00 76.50 96 VAL A CA 1
ATOM 741 C C . VAL A 1 96 ? -9.951 6.305 18.407 1.00 76.50 96 VAL A C 1
ATOM 743 O O . VAL A 1 96 ? -10.322 6.851 17.370 1.00 76.50 96 VAL A O 1
ATOM 746 N N . LYS A 1 97 ? -10.026 6.926 19.589 1.00 82.19 97 LYS A N 1
ATOM 747 C CA . LYS A 1 97 ? -10.400 8.341 19.735 1.00 82.19 97 LYS A CA 1
ATOM 748 C C . LYS A 1 97 ? -9.159 9.224 19.716 1.00 82.19 97 LYS A C 1
ATOM 750 O O . LYS A 1 97 ? -8.242 9.036 20.510 1.00 82.19 97 LYS A O 1
ATOM 755 N N . VAL A 1 98 ? -9.159 10.225 18.842 1.00 85.00 98 VAL A N 1
ATOM 756 C CA . VAL A 1 98 ? -8.107 11.244 18.792 1.00 85.00 98 VAL A CA 1
ATOM 757 C C . VAL A 1 98 ? -8.354 12.290 19.881 1.00 85.00 98 VAL A C 1
ATOM 759 O O . VAL A 1 98 ? -9.488 12.730 20.078 1.00 85.00 98 VAL A O 1
ATOM 762 N N . ALA A 1 99 ? -7.302 12.702 20.592 1.00 90.94 99 ALA A N 1
ATOM 763 C CA . ALA A 1 99 ? -7.411 13.761 21.590 1.00 90.94 99 ALA A CA 1
ATOM 764 C C . ALA A 1 99 ? -7.799 15.102 20.927 1.00 90.94 99 ALA A C 1
ATOM 766 O O . ALA A 1 99 ? -7.230 15.459 19.891 1.00 90.94 99 ALA A O 1
ATOM 767 N N . PRO A 1 100 ? -8.721 15.885 21.516 1.00 88.31 100 PRO A N 1
ATOM 768 C CA . PRO A 1 100 ? -9.190 17.138 20.920 1.00 88.31 100 PRO A CA 1
ATOM 769 C C . PRO A 1 100 ? -8.069 18.174 20.755 1.00 88.31 100 PRO A C 1
ATOM 771 O O . PRO A 1 100 ? -8.050 18.909 19.773 1.00 88.31 100 PRO A O 1
ATOM 774 N N . GLU A 1 101 ? -7.101 18.191 21.672 1.00 92.75 101 GLU A N 1
ATOM 775 C CA . GLU A 1 101 ? -5.938 19.086 21.618 1.00 92.75 101 GLU A CA 1
ATOM 776 C C . GLU A 1 101 ? -5.020 18.764 20.427 1.00 92.75 101 GLU A C 1
ATOM 778 O O . GLU A 1 101 ? -4.568 19.666 19.723 1.00 92.75 101 GLU A O 1
ATOM 783 N N . PHE A 1 102 ? -4.847 17.477 20.108 1.00 90.75 102 PHE A N 1
ATOM 784 C CA . PHE A 1 102 ? -4.096 17.051 18.930 1.00 90.75 102 PHE A CA 1
ATOM 785 C C . PHE A 1 102 ? -4.793 17.475 17.632 1.00 90.75 102 PHE A C 1
ATOM 787 O O . PHE A 1 102 ? -4.142 17.991 16.726 1.00 90.75 102 PHE A O 1
ATOM 794 N N . MET A 1 103 ? -6.122 17.329 17.558 1.00 92.38 103 MET A N 1
ATOM 795 C CA . MET A 1 103 ? -6.896 17.820 16.411 1.00 92.38 103 MET A CA 1
ATOM 796 C C . MET A 1 103 ? -6.769 19.337 16.250 1.00 92.38 103 MET A C 1
ATOM 798 O O . MET A 1 103 ? -6.563 19.813 15.135 1.00 92.38 103 MET A O 1
ATOM 802 N N . GLN A 1 104 ? -6.817 20.096 17.349 1.00 91.62 104 GLN A N 1
ATOM 803 C CA . GLN A 1 104 ? -6.591 21.544 17.320 1.00 91.62 104 GLN A CA 1
ATOM 804 C C . GLN A 1 104 ? -5.192 21.899 16.803 1.00 91.62 104 GLN A C 1
ATOM 806 O O . GLN A 1 104 ? -5.065 22.796 15.970 1.00 91.62 104 GLN A O 1
ATOM 811 N N . ARG A 1 105 ? -4.145 21.176 17.224 1.00 90.50 105 ARG A N 1
ATOM 812 C CA . ARG A 1 105 ? -2.785 21.375 16.697 1.00 90.50 105 ARG A CA 1
ATOM 813 C C . ARG A 1 105 ? -2.683 21.062 15.207 1.00 90.50 105 ARG A C 1
ATOM 815 O O . ARG A 1 105 ? -2.095 21.853 14.476 1.00 90.50 105 ARG A O 1
ATOM 822 N N . LEU A 1 106 ? -3.261 19.949 14.749 1.00 90.38 106 LEU A N 1
ATOM 823 C CA . LEU A 1 106 ? -3.272 19.587 13.327 1.00 90.38 106 LEU A CA 1
ATOM 824 C C . LEU A 1 106 ? -3.969 20.654 12.475 1.00 90.38 106 LEU A C 1
ATOM 826 O O . LEU A 1 106 ? -3.443 21.045 11.436 1.00 90.38 106 LEU A O 1
ATOM 830 N N . MET A 1 107 ? -5.114 21.166 12.935 1.00 89.75 107 MET A N 1
ATOM 831 C CA . MET A 1 107 ? -5.800 22.280 12.274 1.00 89.75 107 MET A CA 1
ATOM 832 C C . MET A 1 107 ? -4.938 23.548 12.273 1.00 89.75 107 MET A C 1
ATOM 834 O O . MET A 1 107 ? -4.857 24.236 11.260 1.00 89.75 107 MET A O 1
ATOM 838 N N . GLY A 1 108 ? -4.227 23.827 13.368 1.00 88.44 108 GLY A 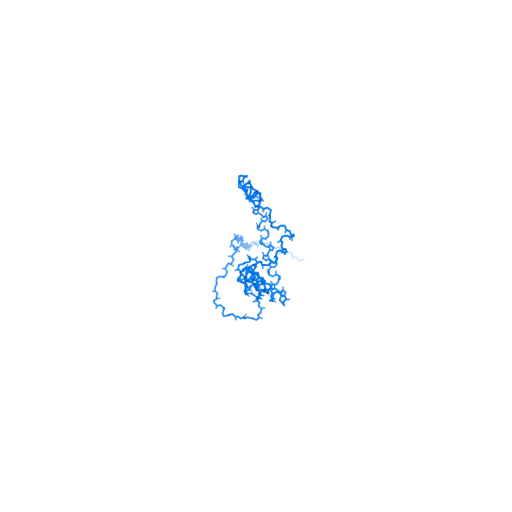N 1
ATOM 839 C CA . GLY A 1 108 ? -3.288 24.944 13.460 1.00 88.44 108 GLY A CA 1
ATOM 840 C C . GLY A 1 108 ? -2.174 24.904 12.408 1.00 88.44 108 GLY A C 1
ATOM 841 O O . GLY A 1 108 ? -1.818 25.954 11.879 1.00 88.44 108 GLY A O 1
ATOM 842 N N . ILE A 1 109 ? -1.663 23.720 12.041 1.00 86.62 109 ILE A N 1
ATOM 843 C CA . ILE A 1 109 ? -0.634 23.577 10.991 1.00 86.62 109 ILE A CA 1
ATOM 844 C C . ILE A 1 109 ? -1.150 24.097 9.646 1.00 86.62 109 ILE A C 1
ATOM 846 O O . ILE A 1 109 ? -0.437 24.841 8.976 1.00 86.62 109 ILE A O 1
ATOM 850 N N . ALA A 1 110 ? -2.397 23.782 9.283 1.00 75.88 110 ALA A N 1
ATOM 851 C CA . ALA A 1 110 ? -3.004 24.266 8.041 1.00 75.88 110 ALA A CA 1
ATOM 852 C C . ALA A 1 110 ? -3.087 25.802 7.985 1.00 75.88 110 ALA A C 1
ATOM 854 O O . ALA A 1 110 ? -2.976 26.384 6.912 1.00 75.88 110 ALA A O 1
ATOM 855 N N . HIS A 1 111 ? -3.230 26.457 9.139 1.00 71.06 111 HIS A N 1
ATOM 856 C CA . HIS A 1 111 ? -3.257 27.918 9.267 1.00 71.06 111 HIS A CA 1
ATOM 857 C C . HIS A 1 111 ? -1.868 28.556 9.440 1.00 71.06 111 HIS A C 1
ATOM 859 O O . HIS A 1 111 ? -1.747 29.776 9.405 1.00 71.06 111 HIS A O 1
ATOM 865 N N . SER A 1 112 ? -0.829 27.746 9.661 1.00 69.25 112 SER A N 1
ATOM 866 C CA . SER A 1 112 ? 0.553 28.203 9.872 1.00 69.25 112 SER A CA 1
ATOM 867 C C . SER A 1 112 ? 1.373 28.210 8.584 1.00 69.25 112 SER A C 1
ATOM 869 O O . SER A 1 112 ? 2.469 28.770 8.550 1.00 69.25 112 SER A O 1
ATOM 871 N N . CYS A 1 113 ? 0.873 27.567 7.528 1.00 62.22 113 CYS A N 1
ATOM 872 C CA . CYS A 1 113 ? 1.462 27.691 6.209 1.00 62.22 113 CYS A CA 1
ATOM 873 C C . CYS A 1 113 ? 1.091 29.071 5.646 1.00 62.22 113 CYS A C 1
ATOM 875 O O . CYS A 1 113 ? -0.101 29.371 5.573 1.00 62.22 113 CYS A O 1
ATOM 877 N N . PRO A 1 114 ? 2.062 29.916 5.246 1.00 69.50 114 PRO A N 1
ATOM 878 C CA . PRO A 1 114 ? 1.735 31.046 4.386 1.00 69.50 114 PRO A CA 1
ATOM 879 C C . PRO A 1 114 ? 1.042 30.503 3.134 1.00 69.50 114 PRO A C 1
ATOM 881 O O . PRO A 1 114 ? 1.332 29.368 2.732 1.00 69.50 114 PRO A O 1
ATOM 884 N N . ASP A 1 115 ? 0.143 31.289 2.535 1.00 70.69 115 ASP A N 1
ATOM 885 C CA . ASP A 1 115 ? -0.440 30.944 1.241 1.00 70.69 115 ASP A CA 1
ATOM 886 C C . ASP A 1 115 ? 0.699 30.493 0.323 1.00 70.69 115 ASP A C 1
ATOM 888 O O . ASP A 1 115 ? 1.680 31.216 0.113 1.00 70.69 115 ASP A O 1
ATOM 892 N N . GLY A 1 116 ? 0.627 29.232 -0.121 1.00 66.00 116 GLY A N 1
ATOM 893 C CA . GLY A 1 116 ? 1.598 28.707 -1.070 1.00 66.00 116 GLY A CA 1
ATOM 894 C C . GLY A 1 116 ? 1.650 29.650 -2.273 1.00 66.00 116 GLY A C 1
ATOM 895 O O . GLY A 1 116 ? 0.624 30.263 -2.578 1.00 66.00 116 GLY A O 1
ATOM 896 N N . PRO A 1 117 ? 2.812 29.798 -2.939 1.00 68.62 117 PRO A N 1
ATOM 897 C CA . PRO A 1 117 ? 2.952 30.732 -4.051 1.00 68.62 117 PRO A CA 1
ATOM 898 C C . PRO A 1 117 ? 1.777 30.539 -5.001 1.00 68.62 117 PRO A C 1
ATOM 900 O O . PRO A 1 117 ? 1.502 29.412 -5.431 1.00 68.62 117 PRO A O 1
ATOM 903 N N . CYS A 1 118 ? 1.037 31.622 -5.241 1.00 52.62 118 CYS A N 1
ATOM 904 C CA . CYS A 1 118 ? -0.194 31.552 -6.010 1.00 52.62 118 CYS A CA 1
ATOM 905 C C . CYS A 1 118 ? 0.129 30.997 -7.409 1.00 52.62 118 CYS A C 1
ATOM 907 O O . CYS A 1 118 ? 1.274 31.071 -7.870 1.00 52.62 118 CYS A O 1
ATOM 909 N N . ALA A 1 119 ? -0.838 30.387 -8.093 1.00 61.19 119 ALA A N 1
ATOM 910 C CA . ALA A 1 119 ? -0.571 29.731 -9.376 1.00 61.19 119 ALA A CA 1
ATOM 911 C C . ALA A 1 119 ? 0.063 30.692 -10.410 1.00 61.19 119 ALA A C 1
ATOM 913 O O . ALA A 1 119 ? 0.844 30.252 -11.253 1.00 61.19 119 ALA A O 1
ATOM 914 N N . GLU A 1 120 ? -0.183 32.003 -10.303 1.00 55.25 120 GLU A N 1
ATOM 915 C CA . GLU A 1 120 ? 0.491 33.048 -11.084 1.00 55.25 120 GLU A CA 1
ATOM 916 C C . GLU A 1 120 ? 1.986 33.250 -10.757 1.00 55.25 120 GLU A C 1
ATOM 918 O O . GLU A 1 120 ? 2.761 33.646 -11.625 1.00 55.25 120 GLU A O 1
ATOM 923 N N . GLU A 1 121 ? 2.436 32.929 -9.545 1.00 53.19 121 GLU A N 1
ATOM 924 C CA . GLU A 1 121 ? 3.834 33.038 -9.109 1.00 53.19 121 GLU A CA 1
ATOM 925 C C . GLU A 1 121 ? 4.676 31.819 -9.531 1.00 53.19 121 GLU A C 1
ATOM 927 O O . GLU A 1 121 ? 5.907 31.871 -9.573 1.00 53.19 121 GLU A O 1
ATOM 932 N N . SER A 1 122 ? 4.008 30.745 -9.969 1.00 54.97 122 SER A N 1
ATOM 933 C CA . SER A 1 122 ? 4.637 29.580 -10.609 1.00 54.97 122 SER A CA 1
ATOM 934 C C . SER A 1 122 ? 5.205 29.881 -12.007 1.00 54.97 122 SER A C 1
ATOM 936 O O . SER A 1 122 ? 5.912 29.041 -12.565 1.00 54.97 122 SER A O 1
ATOM 938 N N . PHE A 1 123 ? 4.943 31.071 -12.568 1.00 46.88 123 PHE A N 1
ATOM 939 C CA . PHE A 1 123 ? 5.549 31.546 -13.817 1.00 46.88 123 PHE A CA 1
ATOM 940 C C . PHE A 1 123 ? 6.843 32.345 -13.623 1.00 46.88 123 PHE A C 1
ATOM 942 O O . PHE A 1 123 ? 7.354 32.879 -14.611 1.00 46.88 123 PHE A O 1
ATOM 949 N N . ARG A 1 124 ? 7.414 32.435 -12.407 1.00 55.03 124 ARG A N 1
ATOM 950 C CA . ARG A 1 124 ? 8.766 32.997 -12.270 1.00 55.03 124 ARG A CA 1
ATOM 951 C C . ARG A 1 124 ? 9.722 32.158 -13.109 1.00 55.03 124 ARG A C 1
ATOM 953 O O . ARG A 1 124 ? 10.016 31.006 -12.784 1.00 55.03 124 ARG A O 1
ATOM 960 N N . GLN A 1 125 ? 10.190 32.736 -14.214 1.00 60.44 125 GLN A N 1
ATOM 961 C CA . GLN A 1 125 ? 11.325 32.169 -14.913 1.00 60.44 125 GLN A CA 1
ATOM 962 C C . GLN A 1 125 ? 12.480 32.068 -13.909 1.00 60.44 125 GLN A C 1
ATOM 964 O O . GLN A 1 125 ? 12.633 32.947 -13.064 1.00 60.44 125 GLN A O 1
ATOM 969 N N . PRO A 1 126 ? 13.257 30.980 -13.938 1.00 59.59 126 PRO A N 1
ATOM 970 C CA . PRO A 1 126 ? 14.345 30.796 -12.994 1.00 59.59 126 PRO A CA 1
ATOM 971 C C . PRO A 1 126 ? 15.381 31.913 -13.175 1.00 59.59 126 PRO A C 1
ATOM 973 O O . PRO A 1 126 ? 16.102 31.941 -14.177 1.00 59.59 126 PRO A O 1
ATOM 976 N N . GLU A 1 127 ? 15.426 32.823 -12.201 1.00 62.66 127 GLU A N 1
ATOM 977 C CA . GLU A 1 127 ? 16.327 33.981 -12.155 1.00 62.66 127 GLU A CA 1
ATOM 978 C C . GLU A 1 127 ? 17.789 33.536 -12.015 1.00 62.66 127 GLU A C 1
ATOM 980 O O . GLU A 1 127 ? 18.705 34.211 -12.486 1.00 62.66 127 GLU A O 1
ATOM 985 N N . THR A 1 128 ? 18.026 32.361 -11.417 1.00 75.00 128 THR A N 1
ATOM 986 C CA . THR A 1 128 ? 19.374 31.839 -11.193 1.00 75.00 128 THR A CA 1
ATOM 987 C C . THR A 1 128 ? 19.618 30.487 -11.858 1.00 75.00 128 THR A C 1
ATOM 989 O O . THR A 1 128 ? 18.722 29.684 -12.124 1.00 75.00 128 THR A O 1
ATOM 992 N N . PHE A 1 129 ? 20.892 30.215 -12.138 1.00 80.06 129 PHE A N 1
ATOM 993 C CA . PHE A 1 129 ? 21.338 28.931 -12.675 1.00 80.06 129 PHE A CA 1
ATOM 994 C C . PHE A 1 129 ? 21.023 27.760 -11.728 1.00 80.06 129 PHE A C 1
ATOM 996 O O . PHE A 1 129 ? 20.702 26.666 -12.190 1.00 80.06 129 PHE A O 1
ATOM 1003 N N . LEU A 1 130 ? 21.055 28.002 -10.415 1.00 82.62 130 LEU A N 1
ATOM 1004 C CA . LEU A 1 130 ? 20.732 26.997 -9.404 1.00 82.62 130 LEU A CA 1
ATOM 1005 C C . LEU A 1 130 ? 19.243 26.628 -9.429 1.00 82.62 130 LEU A C 1
ATOM 1007 O O . LEU A 1 130 ? 18.924 25.445 -9.376 1.00 82.62 130 LEU A O 1
ATOM 1011 N N . ASP A 1 131 ? 18.348 27.593 -9.657 1.00 79.12 131 ASP A N 1
ATOM 1012 C CA . ASP A 1 131 ? 16.909 27.322 -9.798 1.00 79.12 131 ASP A CA 1
ATOM 1013 C C . ASP A 1 131 ? 16.611 26.423 -11.007 1.00 79.12 131 ASP A C 1
ATOM 1015 O O . ASP A 1 131 ? 15.754 25.537 -10.949 1.00 79.12 131 ASP A O 1
ATOM 1019 N N . LYS A 1 132 ? 17.355 26.611 -12.108 1.00 79.69 132 LYS A N 1
ATOM 1020 C CA . LYS A 1 132 ? 17.263 25.749 -13.299 1.00 79.69 132 LYS A CA 1
ATOM 1021 C C . LYS A 1 132 ? 17.701 24.324 -12.977 1.00 79.69 132 LYS A C 1
ATOM 1023 O O . LYS A 1 132 ? 17.017 23.378 -13.368 1.00 79.69 132 LYS A O 1
ATOM 1028 N N . ILE A 1 133 ? 18.816 24.169 -12.259 1.00 89.69 133 ILE A N 1
ATOM 1029 C CA . ILE A 1 133 ? 19.316 22.854 -11.836 1.00 89.69 133 ILE A CA 1
ATOM 1030 C C . ILE A 1 133 ? 18.303 22.167 -1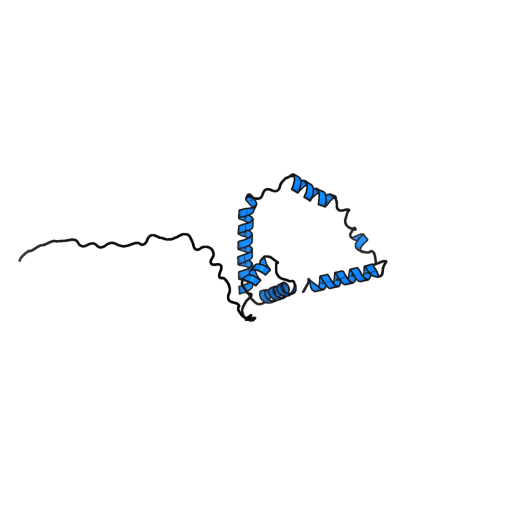0.918 1.00 89.69 133 ILE A C 1
ATOM 1032 O O . ILE A 1 133 ? 17.979 21.001 -11.142 1.00 89.69 133 ILE A O 1
ATOM 1036 N N . ASP A 1 134 ? 17.744 22.882 -9.945 1.00 80.00 134 ASP A N 1
ATOM 1037 C CA . ASP A 1 134 ? 16.746 22.340 -9.023 1.00 80.00 134 ASP A CA 1
ATOM 1038 C C . ASP A 1 134 ? 15.462 21.916 -9.741 1.00 80.00 134 ASP A C 1
ATOM 1040 O O . ASP A 1 134 ? 14.884 20.864 -9.436 1.00 80.00 134 ASP A O 1
ATOM 1044 N N . LEU A 1 135 ? 15.027 22.691 -10.737 1.00 80.38 135 LEU A N 1
ATOM 1045 C CA . LEU A 1 135 ? 13.869 22.352 -11.557 1.00 80.38 135 LEU A CA 1
ATOM 1046 C C . LEU A 1 135 ? 14.111 21.071 -12.365 1.00 80.38 135 LEU A C 1
ATOM 1048 O O . LEU A 1 135 ? 13.256 20.180 -12.377 1.00 80.38 135 LEU A O 1
ATOM 1052 N N . ILE A 1 136 ? 15.293 20.942 -12.975 1.00 84.25 136 ILE A N 1
ATOM 1053 C CA . ILE A 1 136 ? 15.704 19.742 -13.715 1.00 84.25 136 ILE A CA 1
ATOM 1054 C C . ILE A 1 136 ? 15.799 18.540 -12.768 1.00 84.25 136 ILE A C 1
ATOM 1056 O O . ILE A 1 136 ? 15.234 17.488 -13.057 1.00 84.25 136 ILE A O 1
ATOM 1060 N N . ALA A 1 137 ? 16.421 18.688 -11.598 1.00 84.31 137 ALA A N 1
ATOM 1061 C CA . ALA A 1 137 ? 16.550 17.616 -10.612 1.00 84.31 137 ALA A CA 1
ATOM 1062 C C . ALA A 1 137 ? 15.183 17.122 -10.105 1.00 84.31 137 ALA A C 1
ATOM 1064 O O . ALA A 1 137 ? 14.970 15.922 -9.909 1.00 84.31 137 ALA A O 1
ATOM 1065 N N . ARG A 1 138 ? 14.218 18.030 -9.909 1.00 77.31 138 ARG A N 1
ATOM 1066 C CA . ARG A 1 138 ? 12.830 17.672 -9.569 1.00 77.31 138 ARG A CA 1
ATOM 1067 C C . ARG A 1 138 ? 12.104 17.005 -10.737 1.00 77.31 138 ARG A C 1
ATOM 1069 O O . ARG A 1 138 ? 11.317 16.092 -10.504 1.00 77.31 138 ARG A O 1
ATOM 1076 N N . ALA A 1 139 ? 12.341 17.432 -11.977 1.00 78.56 139 ALA A N 1
ATOM 1077 C CA . ALA A 1 139 ? 11.759 16.802 -13.164 1.00 78.56 139 ALA A CA 1
ATOM 1078 C C . ALA A 1 139 ? 12.285 15.370 -13.367 1.00 78.56 139 ALA A C 1
ATOM 1080 O O . ALA A 1 139 ? 11.496 14.454 -13.583 1.00 78.56 139 ALA A O 1
ATOM 1081 N N . VAL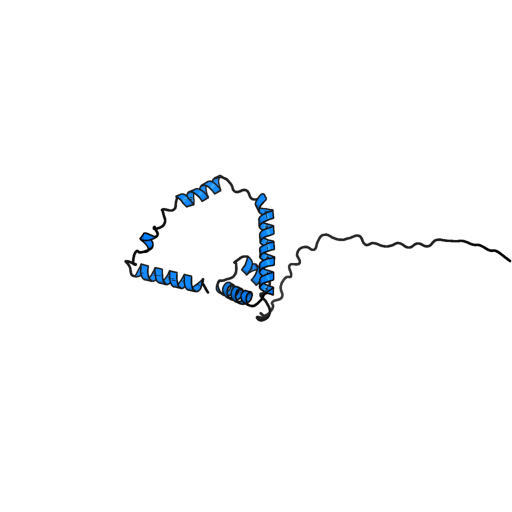 A 1 140 ? 13.592 15.157 -13.199 1.00 81.31 140 VAL A N 1
ATOM 1082 C CA . VAL A 1 140 ? 14.230 13.835 -13.295 1.00 81.31 140 VAL A CA 1
ATOM 1083 C C . VAL A 1 140 ? 13.727 12.899 -12.194 1.00 81.31 140 VAL A C 1
ATOM 1085 O O . VAL A 1 140 ? 13.359 11.764 -12.487 1.00 81.31 140 VAL A O 1
ATOM 1088 N N . ARG A 1 141 ? 13.616 13.376 -10.945 1.00 76.62 141 ARG A N 1
ATOM 1089 C CA . ARG A 1 141 ? 13.032 12.580 -9.849 1.00 76.62 141 ARG A CA 1
ATOM 1090 C C . ARG A 1 141 ? 11.572 12.202 -10.111 1.00 76.62 141 ARG A C 1
ATOM 1092 O O . ARG A 1 141 ? 11.210 11.047 -9.922 1.00 76.62 141 ARG A O 1
ATOM 1099 N N . ARG A 1 142 ? 10.753 13.134 -10.617 1.00 72.31 142 ARG A N 1
ATOM 1100 C CA . ARG A 1 142 ? 9.360 12.845 -11.011 1.00 72.31 142 ARG A CA 1
ATOM 1101 C C . ARG A 1 142 ? 9.276 11.822 -12.149 1.00 72.31 142 ARG A C 1
ATOM 1103 O O . ARG A 1 142 ? 8.415 10.953 -12.109 1.00 72.31 142 ARG A O 1
ATOM 1110 N N . GLY A 1 143 ? 10.189 11.878 -13.119 1.00 68.56 143 GLY A N 1
ATOM 1111 C CA . GLY A 1 143 ? 10.272 10.897 -14.206 1.00 68.56 143 GLY A CA 1
ATOM 1112 C C . GLY A 1 143 ? 10.742 9.506 -13.765 1.00 68.56 143 GLY A C 1
ATOM 1113 O O . GLY A 1 143 ? 10.378 8.520 -14.399 1.00 68.56 143 GLY A O 1
ATOM 1114 N N . HIS A 1 144 ? 11.511 9.412 -12.676 1.00 66.62 144 HIS A N 1
ATOM 1115 C CA . HIS A 1 144 ? 11.964 8.138 -12.108 1.00 66.62 144 HIS A CA 1
ATOM 1116 C C . HIS A 1 144 ? 10.906 7.467 -11.213 1.00 66.62 144 HIS A C 1
ATOM 1118 O O . HIS A 1 144 ? 10.891 6.249 -11.108 1.00 66.62 144 HIS A O 1
ATOM 1124 N N . HIS A 1 145 ? 10.009 8.239 -10.589 1.00 56.50 145 HIS A N 1
ATOM 1125 C CA . HIS A 1 145 ? 8.869 7.718 -9.812 1.00 56.50 145 HIS A CA 1
ATOM 1126 C C . HIS A 1 145 ? 7.614 7.425 -10.659 1.00 56.50 145 HIS A C 1
ATOM 1128 O O . HIS A 1 145 ? 6.655 6.855 -10.150 1.00 56.50 145 HIS A O 1
ATOM 1134 N N . GLY A 1 146 ? 7.592 7.842 -11.930 1.00 53.56 146 GLY A N 1
ATOM 1135 C CA . GLY A 1 146 ? 6.455 7.678 -12.845 1.00 53.56 146 GLY A CA 1
ATOM 1136 C C . GLY A 1 146 ? 6.602 6.549 -13.868 1.00 53.56 146 GLY A 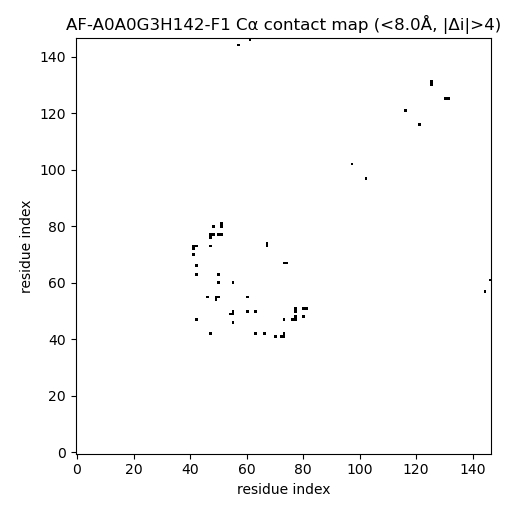C 1
ATOM 1137 O O . GLY A 1 146 ? 5.885 6.563 -14.869 1.00 53.56 146 GLY A O 1
ATOM 1138 N N . LYS A 1 147 ? 7.544 5.621 -13.670 1.00 42.12 147 LYS A N 1
ATOM 1139 C CA . LYS A 1 147 ? 7.635 4.393 -14.460 1.00 42.12 147 LYS A CA 1
ATOM 1140 C C . LYS A 1 147 ? 7.301 3.209 -13.590 1.00 42.12 147 LYS A C 1
ATOM 1142 O O . LYS A 1 147 ? 8.043 2.956 -12.621 1.00 42.12 147 LYS A O 1
#

InterPro domains:
  IPR027383 Putative zinc-finger [PF13490] (46-75)
  IPR041916 Anti-sigma factor, zinc-finger domain superfamily [G3DSA:1.10.10.1320] (41-100)